Protein AF-A0A929WWP3-F1 (afdb_monomer)

Mean predicted aligned error: 11.23 Å

Sequence (175 aa):
MLSINWSDVWKMVESIKVPLIVIGVALALAIIVSLAVFKVGKPARKLTRSTAWVAAFIAVVVAVVSMMYGGFKTVLDLAAGTGALTDASKAQVEELGNDISDEGMVLLKNNNGALPLAKGSAINVWGWGSTNPIYGGTGSGSLSKDNPTTTLLDGLHNAGFTTNDELTNLYTSYR

Radius of gyration: 32.31 Å; Cα contacts (8 Å, |Δi|>4): 106; chains: 1; bounding box: 80×28×84 Å

pLDDT: mean 88.09, std 8.74, range [39.12, 98.19]

Structure (mmCIF, N/CA/C/O backbone):
data_AF-A0A929WWP3-F1
#
_entry.id   AF-A0A929WWP3-F1
#
loop_
_atom_site.group_PDB
_atom_site.id
_atom_site.type_symbol
_atom_site.label_atom_id
_atom_site.label_alt_id
_atom_site.label_comp_id
_atom_site.label_asym_id
_atom_site.label_entity_id
_atom_site.label_seq_id
_atom_site.pdbx_PDB_ins_code
_atom_site.Cartn_x
_atom_site.Cartn_y
_atom_site.Cartn_z
_atom_site.occupancy
_atom_site.B_iso_or_equiv
_atom_site.auth_seq_id
_atom_site.auth_comp_id
_atom_site.auth_asym_id
_atom_site.auth_atom_id
_atom_site.pdbx_PDB_model_num
ATOM 1 N N . MET A 1 1 ? 9.896 2.602 17.585 1.00 39.12 1 MET A N 1
ATOM 2 C CA . MET A 1 1 ? 8.709 2.538 18.463 1.00 39.12 1 MET A CA 1
ATOM 3 C C . MET A 1 1 ? 7.766 3.638 18.018 1.00 39.12 1 MET A C 1
ATOM 5 O O . MET A 1 1 ? 8.158 4.794 18.094 1.00 39.12 1 MET A O 1
ATOM 9 N N . LEU A 1 2 ? 6.602 3.288 17.468 1.00 51.47 2 LEU A N 1
ATOM 10 C CA . LEU A 1 2 ? 5.559 4.260 17.129 1.00 51.47 2 LEU A CA 1
ATOM 11 C C . LEU A 1 2 ? 5.134 4.957 18.425 1.00 51.47 2 LEU A C 1
ATOM 13 O O . LEU A 1 2 ? 4.513 4.336 19.286 1.00 51.47 2 LEU A O 1
ATOM 17 N N . SER A 1 3 ? 5.544 6.210 18.611 1.00 71.69 3 SER A N 1
ATOM 18 C CA . SER A 1 3 ? 5.049 7.028 19.711 1.00 71.69 3 SER A CA 1
ATOM 19 C C . SER A 1 3 ? 3.544 7.211 19.534 1.00 71.69 3 SER A C 1
ATOM 21 O O . SER A 1 3 ? 3.062 7.453 18.428 1.00 71.69 3 SER A O 1
ATOM 23 N N . ILE A 1 4 ? 2.786 7.070 20.621 1.00 75.25 4 ILE A N 1
ATOM 24 C CA . ILE A 1 4 ? 1.344 7.317 20.594 1.00 75.25 4 ILE A CA 1
ATOM 25 C C . ILE A 1 4 ? 1.133 8.789 20.238 1.00 75.25 4 ILE A C 1
ATOM 27 O O . ILE A 1 4 ? 1.527 9.686 20.986 1.00 75.25 4 ILE A O 1
ATOM 31 N N . ASN A 1 5 ? 0.519 9.037 19.084 1.00 83.88 5 ASN A N 1
ATOM 32 C CA . ASN A 1 5 ? 0.159 10.376 18.656 1.00 83.88 5 ASN A CA 1
ATOM 33 C C . ASN A 1 5 ? -1.147 10.795 19.345 1.00 83.88 5 ASN A C 1
ATOM 35 O O . ASN A 1 5 ? -2.231 10.319 19.010 1.00 83.88 5 ASN A O 1
ATOM 39 N N . TRP A 1 6 ? -1.051 11.711 20.308 1.00 88.62 6 TRP A N 1
ATOM 40 C CA . TRP A 1 6 ? -2.201 12.199 21.077 1.00 88.62 6 TRP A CA 1
ATOM 41 C C . TRP A 1 6 ? -3.296 12.841 20.219 1.00 88.62 6 TRP A C 1
ATOM 43 O O . TRP A 1 6 ? -4.464 12.810 20.604 1.00 88.62 6 TRP A O 1
ATOM 53 N N . SER A 1 7 ? -2.949 13.381 19.046 1.00 86.06 7 SER A N 1
ATOM 54 C CA . SER A 1 7 ? -3.950 13.927 18.124 1.00 86.06 7 SER A CA 1
ATOM 55 C C . SER A 1 7 ? -4.866 12.842 17.547 1.00 86.06 7 SER A C 1
ATOM 57 O O . SER A 1 7 ? -6.069 13.068 17.410 1.00 86.06 7 SER A O 1
ATOM 59 N N . ASP A 1 8 ? -4.332 11.647 17.293 1.00 82.06 8 ASP A N 1
ATOM 60 C CA . ASP A 1 8 ? -5.107 10.513 16.787 1.00 82.06 8 ASP A CA 1
ATOM 61 C C . ASP A 1 8 ? -5.986 9.917 17.893 1.00 82.06 8 ASP A C 1
ATOM 63 O O . ASP A 1 8 ? -7.153 9.603 17.656 1.00 82.06 8 ASP A O 1
ATOM 67 N N . VAL A 1 9 ? -5.482 9.880 19.134 1.00 82.81 9 VAL A N 1
ATOM 68 C CA . VAL A 1 9 ? -6.271 9.488 20.316 1.00 82.81 9 VAL A CA 1
ATOM 69 C C . VAL A 1 9 ? -7.483 10.407 20.492 1.00 82.81 9 VAL A C 1
ATOM 71 O O . VAL A 1 9 ? -8.594 9.934 20.733 1.00 82.81 9 VAL A O 1
ATOM 74 N N . TRP A 1 10 ? -7.306 11.721 20.339 1.00 86.75 10 TRP A N 1
ATOM 75 C CA . TRP A 1 10 ? -8.406 12.674 20.498 1.00 86.75 10 TRP A CA 1
ATOM 76 C C . TRP A 1 10 ? -9.453 12.574 19.395 1.00 86.75 10 TRP A C 1
ATOM 78 O O . TRP A 1 10 ? -10.646 12.557 19.696 1.00 86.75 10 TRP A O 1
ATOM 88 N N . LYS A 1 11 ? -9.029 12.402 18.140 1.00 85.44 11 LYS A N 1
ATOM 89 C CA . LYS A 1 11 ? -9.952 12.139 17.024 1.00 85.44 11 LYS A CA 1
ATOM 90 C C . LYS A 1 11 ? -10.754 10.857 17.237 1.00 85.44 11 LYS A C 1
ATOM 92 O O . LYS A 1 11 ? -11.946 10.810 16.939 1.00 85.44 11 LYS A O 1
ATOM 97 N N . MET A 1 12 ? -10.119 9.830 17.795 1.00 82.75 12 MET A N 1
ATOM 98 C CA . MET A 1 12 ? -10.787 8.578 18.127 1.00 82.75 12 MET A CA 1
ATOM 99 C C . MET A 1 12 ? -11.856 8.779 19.212 1.00 82.75 12 MET A C 1
ATOM 101 O O . MET A 1 12 ? -12.985 8.323 19.036 1.00 82.75 12 MET A O 1
ATOM 105 N N . VAL A 1 13 ? -11.561 9.528 20.281 1.00 84.75 13 VAL A N 1
ATOM 106 C CA . VAL A 1 13 ? -12.553 9.889 21.317 1.00 84.75 13 VAL A CA 1
ATOM 107 C C . VAL A 1 13 ? -13.691 10.733 20.737 1.00 84.75 13 VAL A C 1
ATOM 109 O O . VAL A 1 13 ? -14.862 10.506 21.050 1.00 84.75 13 VAL A O 1
ATOM 112 N N . GLU A 1 14 ? -13.376 11.684 19.862 1.00 86.44 14 GLU A N 1
ATOM 113 C CA . GLU A 1 14 ? -14.376 12.525 19.207 1.00 86.44 14 GLU A CA 1
ATOM 114 C C . GLU A 1 14 ? -15.333 11.701 18.334 1.00 86.44 14 GLU A C 1
ATOM 116 O O . GLU A 1 14 ? -16.547 11.919 18.384 1.00 86.44 14 GLU A O 1
ATOM 121 N N . SER A 1 15 ? -14.825 10.677 17.642 1.00 84.88 15 SER A N 1
ATOM 122 C CA . SER A 1 15 ? -15.641 9.770 16.820 1.00 84.88 15 SER A CA 1
ATOM 123 C C . SER A 1 15 ? -16.699 8.982 17.614 1.00 84.88 15 SER A C 1
ATOM 125 O O . SER A 1 15 ? -17.717 8.577 17.054 1.00 84.88 15 SER A O 1
ATOM 127 N N . ILE A 1 16 ? -16.506 8.806 18.928 1.00 88.62 16 ILE A N 1
ATOM 128 C CA . ILE A 1 16 ? -17.416 8.066 19.825 1.00 88.62 16 ILE A CA 1
ATOM 129 C C . ILE A 1 16 ? -18.144 8.967 20.831 1.00 88.62 16 ILE A C 1
ATOM 131 O O . ILE A 1 16 ? -18.856 8.479 21.715 1.00 88.62 16 ILE A O 1
ATOM 135 N N . LYS A 1 17 ? -18.014 10.292 20.693 1.00 90.19 17 LYS A N 1
ATOM 136 C CA . LYS A 1 17 ? -18.602 11.286 21.602 1.00 90.19 17 LYS A CA 1
ATOM 137 C C . LYS A 1 17 ? -20.112 11.116 21.774 1.00 90.19 17 LYS A C 1
ATOM 139 O O . LYS A 1 17 ? -20.614 11.166 22.893 1.00 90.19 17 LYS A O 1
ATOM 144 N N . VAL A 1 18 ? -20.843 10.926 20.676 1.00 90.44 18 VAL A N 1
ATOM 145 C CA . VAL A 1 18 ? -22.311 10.812 20.697 1.00 90.44 18 VAL A CA 1
ATOM 146 C C . VAL A 1 18 ? -22.772 9.606 21.525 1.00 90.44 18 VAL A C 1
ATOM 148 O O . VAL A 1 18 ? -23.526 9.812 22.477 1.00 90.44 18 VAL A O 1
ATOM 151 N N . PRO A 1 19 ? -22.311 8.369 21.259 1.00 90.81 19 PRO A N 1
ATOM 152 C CA . PRO A 1 19 ? -22.720 7.235 22.079 1.00 90.81 19 PRO A CA 1
ATOM 153 C C . PRO A 1 19 ? -22.227 7.327 23.539 1.00 90.81 19 PRO A C 1
ATOM 155 O O . PRO A 1 19 ? -22.927 6.848 24.430 1.00 90.81 19 PRO A O 1
ATOM 158 N N . LEU A 1 20 ? -21.115 8.020 23.834 1.00 91.25 20 LEU A N 1
ATOM 159 C CA . LEU A 1 20 ? -20.712 8.313 25.223 1.00 91.25 20 LEU A CA 1
ATOM 160 C C . LEU A 1 20 ? -21.725 9.220 25.942 1.00 91.25 20 LEU A C 1
ATOM 162 O O . LEU A 1 20 ? -22.090 8.955 27.089 1.00 91.25 20 LEU A O 1
ATOM 166 N N . ILE A 1 21 ? -22.220 10.262 25.264 1.00 93.06 21 ILE A N 1
ATOM 167 C CA . ILE A 1 21 ? -23.266 11.145 25.803 1.00 93.06 21 ILE A CA 1
ATOM 168 C C . ILE A 1 21 ? -24.557 10.356 26.053 1.00 93.06 21 ILE A C 1
ATOM 170 O O . ILE A 1 21 ? -25.168 10.514 27.109 1.00 93.06 21 ILE A O 1
ATOM 174 N N . VAL A 1 22 ? -24.952 9.475 25.127 1.00 92.38 22 VAL A N 1
ATOM 175 C CA . VAL A 1 22 ? -26.150 8.629 25.275 1.00 92.38 22 VAL A CA 1
ATOM 176 C C . VAL A 1 22 ? -26.062 7.755 26.528 1.00 92.38 22 VAL A C 1
ATOM 178 O O . VAL A 1 22 ? -27.021 7.708 27.299 1.00 92.38 22 VAL A O 1
ATOM 181 N N . ILE A 1 23 ? -24.909 7.123 26.777 1.00 93.31 23 ILE A N 1
ATOM 182 C CA . ILE A 1 23 ? -24.668 6.336 27.998 1.00 93.31 23 ILE A CA 1
ATOM 183 C C . ILE A 1 23 ? -24.824 7.215 29.245 1.00 93.31 23 ILE A C 1
ATOM 185 O O . ILE A 1 23 ? -25.554 6.851 30.169 1.00 93.31 23 ILE A O 1
ATOM 189 N N . GLY A 1 24 ? -24.182 8.387 29.259 1.00 93.00 24 GLY A N 1
ATOM 190 C CA . GLY A 1 24 ? -24.253 9.318 30.387 1.00 93.00 24 GLY A CA 1
ATOM 191 C C . GLY A 1 24 ? -25.685 9.764 30.698 1.00 93.00 24 GLY A C 1
ATOM 192 O O . GLY A 1 24 ? -26.117 9.712 31.851 1.00 93.00 24 GLY A O 1
ATOM 193 N N . VAL A 1 25 ? -26.451 10.139 29.670 1.00 94.75 25 VAL A N 1
ATOM 194 C CA . VAL A 1 25 ? -27.850 10.570 29.813 1.00 94.75 25 VAL A CA 1
ATOM 195 C C . VAL A 1 25 ? -28.746 9.417 30.270 1.00 94.75 25 VAL A C 1
ATOM 197 O O . VAL A 1 25 ? -29.549 9.602 31.185 1.00 94.75 25 VAL A O 1
ATOM 200 N N . ALA A 1 26 ? -28.599 8.221 29.694 1.00 93.50 26 ALA A N 1
ATOM 201 C CA . ALA A 1 26 ? -29.397 7.054 30.069 1.00 93.50 26 ALA A CA 1
ATOM 202 C C . ALA A 1 26 ? -29.206 6.676 31.549 1.00 93.50 26 ALA A C 1
ATOM 204 O O . ALA A 1 26 ? -30.182 6.432 32.264 1.00 93.50 26 ALA A O 1
ATOM 205 N N . LEU A 1 27 ? -27.958 6.691 32.028 1.00 93.94 27 LEU A N 1
ATOM 206 C CA . LEU A 1 27 ? -27.637 6.421 33.431 1.00 93.94 27 LEU A CA 1
ATOM 207 C C . LEU A 1 27 ? -28.154 7.529 34.359 1.00 93.94 27 LEU A C 1
ATOM 209 O O . LEU A 1 27 ? -28.751 7.229 35.395 1.00 93.94 27 LEU A O 1
ATOM 213 N N . ALA A 1 28 ? -27.993 8.800 33.980 1.00 93.62 28 ALA A N 1
ATOM 214 C CA . ALA A 1 28 ? -28.511 9.925 34.756 1.00 93.62 28 ALA A CA 1
ATOM 215 C C . ALA A 1 28 ? -30.041 9.854 34.909 1.00 93.62 28 ALA A C 1
ATOM 217 O O . ALA A 1 28 ? -30.560 9.999 36.018 1.00 93.62 28 ALA A O 1
ATOM 218 N N . LEU A 1 29 ? -30.767 9.552 33.828 1.00 92.12 29 LEU A N 1
ATOM 219 C CA . LEU A 1 29 ? -32.221 9.385 33.861 1.00 92.12 29 LEU A CA 1
ATOM 220 C C . LEU A 1 29 ? -32.646 8.212 34.755 1.00 92.12 29 LEU A C 1
ATOM 222 O O . LEU A 1 29 ? -33.572 8.365 35.554 1.00 92.12 29 LEU A O 1
ATOM 226 N N . ALA A 1 30 ? -31.951 7.071 34.698 1.00 91.06 30 ALA A N 1
ATOM 227 C CA . ALA A 1 30 ? -32.239 5.936 35.580 1.00 91.06 30 ALA A CA 1
ATOM 228 C C . ALA A 1 30 ? -32.057 6.282 37.067 1.00 91.06 30 ALA A C 1
ATOM 230 O O . ALA A 1 30 ? -32.865 5.864 37.908 1.00 91.06 30 ALA A O 1
ATOM 231 N N . ILE A 1 31 ? -31.039 7.081 37.399 1.00 92.00 31 ILE A N 1
ATOM 232 C CA . ILE A 1 31 ? -30.799 7.571 38.763 1.00 92.00 31 ILE A CA 1
ATOM 233 C C . ILE A 1 31 ? -31.912 8.535 39.191 1.00 92.00 31 ILE A C 1
ATOM 235 O O . ILE A 1 31 ? -32.498 8.348 40.261 1.00 92.00 31 ILE A O 1
ATOM 239 N N . ILE A 1 32 ? -32.255 9.516 38.351 1.00 92.06 32 ILE A N 1
ATOM 240 C CA . ILE A 1 32 ? -33.310 10.501 38.637 1.00 92.06 32 ILE A CA 1
ATOM 241 C C . ILE A 1 32 ? -34.650 9.799 38.885 1.00 92.06 32 ILE A C 1
ATOM 243 O O . ILE A 1 32 ? -35.292 10.042 39.908 1.00 92.06 32 ILE A O 1
ATOM 247 N N . VAL A 1 33 ? -35.046 8.865 38.014 1.00 88.69 33 VAL A N 1
ATOM 248 C CA . VAL A 1 33 ? -36.280 8.078 38.185 1.00 88.69 33 VAL A CA 1
ATOM 249 C C . VAL A 1 33 ? -36.214 7.234 39.460 1.00 88.69 33 VAL A C 1
ATOM 251 O O . VAL A 1 33 ? -37.177 7.169 40.225 1.00 88.69 33 VAL A O 1
ATOM 254 N N . SER A 1 34 ? -35.059 6.638 39.761 1.00 86.12 34 SER A N 1
ATOM 255 C CA . SER A 1 34 ? -34.880 5.855 40.987 1.00 86.12 34 SER A CA 1
ATOM 256 C C . SER A 1 34 ? -35.055 6.682 42.265 1.00 86.12 34 SER A C 1
ATOM 258 O O . SER A 1 34 ? -35.518 6.133 43.276 1.00 86.12 34 SER A O 1
ATOM 260 N N . LEU A 1 35 ? -34.702 7.969 42.239 1.00 87.56 35 LEU A N 1
ATOM 261 C CA . LEU A 1 35 ? -34.873 8.911 43.348 1.00 87.56 35 LEU A CA 1
ATOM 262 C C . LEU A 1 35 ? -36.300 9.483 43.413 1.00 87.56 35 LEU A C 1
ATOM 264 O O . LEU A 1 35 ? -36.879 9.550 44.497 1.00 87.56 35 LEU A O 1
ATOM 268 N N . ALA A 1 36 ? -36.912 9.818 42.276 1.00 86.75 36 ALA A N 1
ATOM 269 C CA . ALA A 1 36 ? -38.243 10.431 42.220 1.00 86.75 36 ALA A CA 1
ATOM 270 C C . ALA A 1 36 ? -39.361 9.522 42.770 1.00 86.75 36 ALA A C 1
ATOM 272 O O . ALA A 1 36 ? -40.321 9.990 43.382 1.00 86.75 36 ALA A O 1
ATOM 273 N N . VAL A 1 37 ? -39.221 8.202 42.626 1.00 87.25 37 VAL A N 1
ATOM 274 C CA . VAL A 1 37 ? -40.259 7.221 43.001 1.00 87.25 37 VAL A CA 1
ATOM 275 C C . VAL A 1 37 ? -40.219 6.874 44.510 1.00 87.25 37 VAL A C 1
ATOM 277 O O . VAL A 1 37 ? -40.858 5.928 44.969 1.00 87.25 37 VAL A O 1
ATOM 280 N N . PHE A 1 38 ? -39.493 7.634 45.344 1.00 77.50 38 PHE A N 1
ATOM 281 C CA . PHE A 1 38 ? -39.355 7.346 46.783 1.00 77.50 38 PHE A CA 1
ATOM 282 C C . PHE A 1 38 ? -40.679 7.353 47.566 1.00 77.50 38 PHE A C 1
ATOM 284 O O . PHE A 1 38 ? -40.803 6.592 48.526 1.00 77.50 38 PHE A O 1
ATOM 291 N N . LYS A 1 39 ? -41.655 8.172 47.147 1.00 78.69 39 LYS A N 1
ATOM 292 C CA . LYS A 1 39 ? -42.973 8.320 47.797 1.00 78.69 39 LYS A CA 1
ATOM 293 C C . LYS A 1 39 ? -44.046 7.342 47.292 1.00 78.6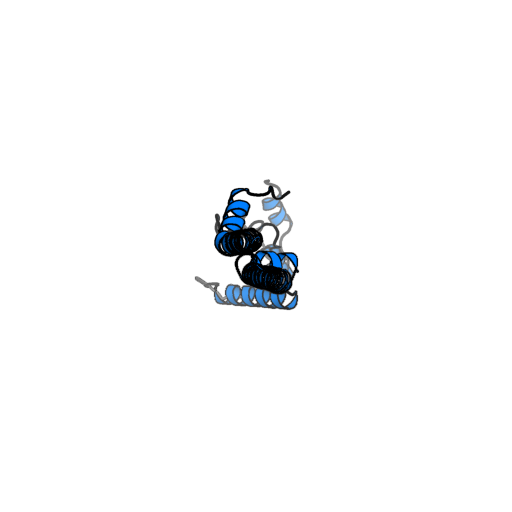9 39 LYS A C 1
ATOM 295 O O . LYS A 1 39 ? -45.169 7.371 47.782 1.00 78.69 39 LYS A O 1
ATOM 300 N N . VAL A 1 40 ? -43.726 6.485 46.323 1.00 81.38 40 VAL A N 1
ATOM 301 C CA . VAL A 1 40 ? -44.683 5.539 45.726 1.00 81.38 40 VAL A CA 1
ATOM 302 C C . VAL A 1 40 ? -44.723 4.233 46.529 1.00 81.38 40 VAL A C 1
ATOM 304 O O . VAL A 1 40 ? -43.724 3.823 47.126 1.00 81.38 40 VAL A O 1
ATOM 307 N N . GLY A 1 41 ? -45.880 3.560 46.542 1.00 80.69 41 GLY A N 1
ATOM 308 C CA . GLY A 1 41 ? -46.071 2.276 47.221 1.00 80.69 41 GLY A CA 1
ATOM 309 C C . GLY A 1 41 ? -45.031 1.221 46.817 1.00 80.69 41 GLY A C 1
ATOM 310 O O . GLY A 1 41 ? -44.595 1.164 45.666 1.00 80.69 41 GLY A O 1
ATOM 311 N N . LYS A 1 42 ? -44.643 0.359 47.769 1.00 77.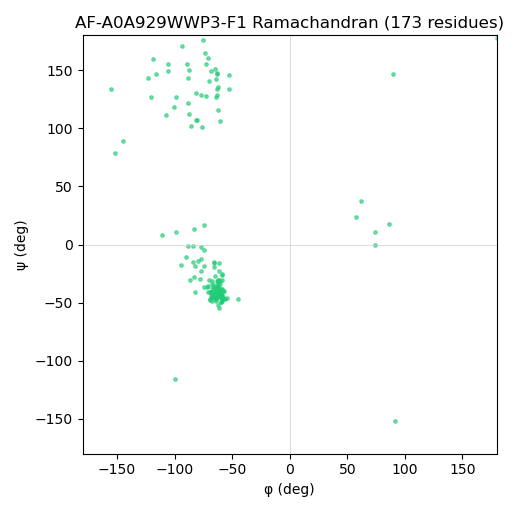06 42 LYS A N 1
ATOM 312 C CA . LYS A 1 42 ? -43.568 -0.646 47.619 1.00 77.06 42 LYS A CA 1
ATOM 313 C C . LYS A 1 42 ? -43.592 -1.448 46.296 1.00 77.06 42 LYS A C 1
ATOM 315 O O . LYS A 1 42 ? -42.525 -1.543 45.685 1.00 77.06 42 LYS A O 1
ATOM 320 N N . PRO A 1 43 ? -44.732 -2.001 45.821 1.00 79.94 43 PRO A N 1
ATOM 321 C CA . PRO A 1 43 ? -44.747 -2.791 44.586 1.00 79.94 43 PRO A CA 1
ATOM 322 C C . PRO A 1 43 ? -44.505 -1.937 43.332 1.00 79.94 43 PRO A C 1
ATOM 324 O O . PRO A 1 43 ? -43.623 -2.256 42.537 1.00 79.94 43 PRO A O 1
ATOM 327 N N . ALA A 1 44 ? -45.205 -0.807 43.195 1.00 79.75 44 ALA A N 1
ATOM 328 C CA . ALA A 1 44 ? -45.030 0.109 42.067 1.00 79.75 44 ALA A CA 1
ATOM 329 C C . ALA A 1 44 ? -43.621 0.728 42.051 1.00 79.75 44 ALA A C 1
ATOM 331 O O . ALA A 1 44 ? -42.986 0.806 41.004 1.00 79.75 44 ALA A O 1
ATOM 332 N N . ARG A 1 45 ? -43.061 1.049 43.224 1.00 81.25 45 ARG A N 1
ATOM 333 C CA . ARG A 1 45 ? -41.691 1.560 43.351 1.00 81.25 45 ARG A CA 1
ATOM 334 C C . ARG A 1 45 ? -40.627 0.575 42.865 1.00 81.25 45 ARG A C 1
ATOM 336 O O . ARG A 1 45 ? -39.662 0.993 42.222 1.00 81.25 45 ARG A O 1
ATOM 343 N N . LYS A 1 46 ? -40.772 -0.717 43.180 1.00 82.94 46 LYS A N 1
ATOM 344 C CA . LYS A 1 46 ? -39.835 -1.756 42.721 1.00 82.94 46 LYS A CA 1
ATOM 345 C C . LYS A 1 46 ? -39.938 -1.954 41.207 1.00 82.94 46 LYS A C 1
ATOM 347 O O . LYS A 1 46 ? -38.906 -2.051 40.547 1.00 82.94 46 LYS A O 1
ATOM 352 N N . LEU A 1 47 ? -41.159 -1.941 40.669 1.00 87.75 47 LEU A N 1
ATOM 353 C CA . LEU A 1 47 ? -41.413 -2.085 39.237 1.00 87.75 47 LEU A CA 1
ATOM 354 C C . LEU A 1 47 ? -40.793 -0.932 38.433 1.00 87.75 47 LEU A C 1
ATOM 356 O O . LEU A 1 47 ? -40.002 -1.188 37.531 1.00 87.75 47 LEU A O 1
ATOM 360 N N . THR A 1 48 ? -41.067 0.323 38.804 1.00 85.94 48 THR A N 1
ATOM 361 C CA . THR A 1 48 ? -40.563 1.505 38.078 1.00 85.94 48 THR A CA 1
ATOM 362 C C . THR A 1 48 ? -39.040 1.625 38.127 1.00 85.94 48 THR A C 1
ATOM 364 O O . THR A 1 48 ? -38.413 2.033 37.154 1.00 85.94 48 THR A O 1
ATOM 367 N N . ARG A 1 49 ? -38.411 1.237 39.244 1.00 86.75 49 ARG A N 1
ATOM 368 C CA . ARG A 1 49 ? -36.944 1.171 39.328 1.00 86.75 49 ARG A CA 1
ATOM 369 C C . ARG A 1 49 ? -36.375 0.093 38.412 1.00 86.75 49 ARG A C 1
ATOM 371 O O . ARG A 1 49 ? -35.404 0.349 37.711 1.00 86.75 49 ARG A O 1
ATOM 378 N N . SER A 1 50 ? -36.985 -1.092 38.404 1.00 87.44 50 SER A N 1
ATOM 379 C CA . SER A 1 50 ? -36.543 -2.193 37.548 1.00 87.44 50 SER A CA 1
ATOM 380 C C . SER A 1 50 ? -36.648 -1.829 36.068 1.00 87.44 50 SER A C 1
ATOM 382 O O . SER A 1 50 ? -35.704 -2.066 35.323 1.00 87.44 50 SER A O 1
ATOM 384 N N . THR A 1 51 ? -37.755 -1.221 35.636 1.00 90.00 51 THR A N 1
ATOM 385 C CA . THR A 1 51 ? -37.936 -0.830 34.231 1.00 90.00 51 THR A CA 1
ATOM 386 C C . THR A 1 51 ? -36.984 0.288 33.812 1.00 90.00 51 THR A C 1
ATOM 388 O O . THR A 1 51 ? -36.431 0.217 32.719 1.00 90.00 51 THR A O 1
ATOM 391 N N . ALA A 1 52 ? -36.720 1.272 34.680 1.00 90.44 52 ALA A N 1
ATOM 392 C CA . ALA A 1 52 ? -35.761 2.343 34.399 1.00 90.44 52 ALA A CA 1
ATOM 393 C C . ALA A 1 52 ? -34.327 1.819 34.202 1.00 90.44 52 ALA A C 1
ATOM 395 O O . ALA A 1 52 ? -33.648 2.223 33.260 1.00 90.44 52 ALA A O 1
ATOM 396 N N . TRP A 1 53 ? -33.878 0.885 35.047 1.00 92.12 53 TRP A N 1
ATOM 397 C CA . TRP A 1 53 ? -32.548 0.281 34.911 1.00 92.12 53 TRP A CA 1
ATOM 398 C C . TRP A 1 53 ? -32.436 -0.658 33.710 1.00 92.12 53 TRP A C 1
ATOM 400 O O . TRP A 1 53 ? -31.404 -0.659 33.045 1.00 92.12 53 TRP A O 1
ATOM 410 N N . VAL A 1 54 ? -33.496 -1.402 33.378 1.00 93.06 54 VAL A N 1
ATOM 411 C CA . VAL A 1 54 ? -33.533 -2.216 32.151 1.00 93.06 54 VAL A CA 1
ATOM 412 C C . VAL A 1 54 ? -33.472 -1.326 30.906 1.00 93.06 54 VAL A C 1
ATOM 414 O O . VAL A 1 54 ? -32.695 -1.607 29.998 1.00 93.06 54 VAL A O 1
ATOM 417 N N . ALA A 1 55 ? -34.222 -0.222 30.870 1.00 91.75 55 ALA A N 1
ATOM 418 C CA . ALA A 1 55 ? -34.182 0.722 29.754 1.00 91.75 55 ALA A CA 1
ATOM 419 C C . ALA A 1 55 ? -32.797 1.375 29.598 1.00 91.75 55 ALA A C 1
ATOM 421 O O . ALA A 1 55 ? -32.280 1.463 28.484 1.00 91.75 55 ALA A O 1
ATOM 422 N N . ALA A 1 56 ? -32.165 1.775 30.707 1.00 93.06 56 ALA A N 1
ATOM 423 C CA . ALA A 1 56 ? -30.803 2.300 30.674 1.00 93.06 56 ALA A CA 1
ATOM 424 C C . ALA A 1 56 ? -29.793 1.252 30.194 1.00 93.06 56 ALA A C 1
ATOM 426 O O . ALA A 1 56 ? -28.935 1.572 29.377 1.00 93.06 56 ALA A O 1
ATOM 427 N N . PHE A 1 57 ? -29.923 -0.004 30.629 1.00 94.06 57 PHE A N 1
ATOM 428 C CA . PHE A 1 57 ? -29.071 -1.090 30.150 1.00 94.06 57 PHE A CA 1
ATOM 429 C C . PHE A 1 57 ? -29.199 -1.291 28.634 1.00 94.06 57 PHE A C 1
ATOM 431 O O . PHE A 1 57 ? -28.186 -1.361 27.943 1.00 94.06 57 PHE A O 1
ATOM 438 N N . ILE A 1 58 ? -30.423 -1.302 28.097 1.00 95.00 58 ILE A N 1
ATOM 439 C CA . ILE A 1 58 ? -30.652 -1.407 26.648 1.00 95.00 58 ILE A CA 1
ATOM 440 C C . ILE A 1 58 ? -29.998 -0.232 25.908 1.00 95.00 58 ILE A C 1
ATOM 442 O O . ILE A 1 58 ? -29.301 -0.448 24.918 1.00 95.00 58 ILE A O 1
ATOM 446 N N . ALA A 1 59 ? -30.165 0.998 26.401 1.00 93.44 59 ALA A N 1
ATOM 447 C CA . ALA A 1 59 ? -29.546 2.177 25.795 1.00 93.44 59 ALA A CA 1
ATOM 448 C C . ALA A 1 59 ? -28.009 2.091 25.791 1.00 93.44 59 ALA A C 1
ATOM 450 O O . ALA A 1 59 ? -27.376 2.449 24.798 1.00 93.44 59 ALA A O 1
ATOM 451 N N . VAL A 1 60 ? -27.410 1.564 26.865 1.00 94.44 60 VAL A N 1
ATOM 452 C CA . VAL A 1 60 ? -25.964 1.318 26.943 1.00 94.44 60 VAL A CA 1
ATOM 453 C C . VAL A 1 60 ? -25.530 0.273 25.918 1.00 94.44 60 VAL A C 1
ATOM 455 O O . VAL A 1 60 ? -24.575 0.517 25.186 1.00 94.44 60 VAL A O 1
ATOM 458 N N . VAL A 1 61 ? -26.239 -0.854 25.812 1.00 94.56 61 VAL A N 1
ATOM 459 C CA . VAL A 1 61 ? -25.922 -1.902 24.827 1.00 94.56 61 VAL A CA 1
ATOM 460 C C . VAL A 1 61 ? -25.973 -1.344 23.403 1.00 94.56 61 VAL A C 1
ATOM 462 O O . VAL A 1 61 ? -25.029 -1.538 22.641 1.00 94.56 61 V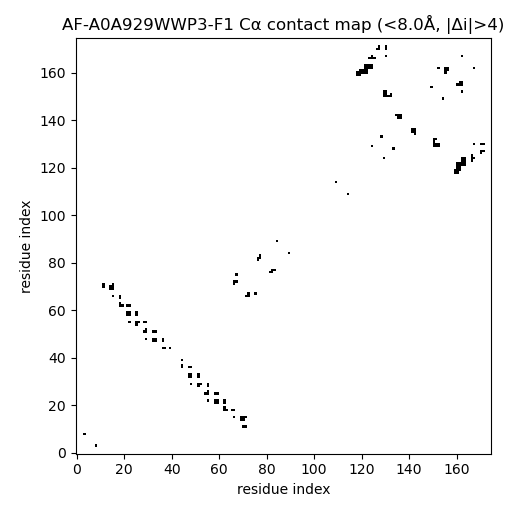AL A O 1
ATOM 465 N N . VAL A 1 62 ? -27.019 -0.592 23.052 1.00 94.00 62 VAL A N 1
ATOM 466 C CA . VAL A 1 62 ? -27.147 0.028 21.721 1.00 94.00 62 VAL A CA 1
ATOM 467 C C . VAL A 1 62 ? -26.020 1.030 21.457 1.00 94.00 62 VAL A C 1
ATOM 469 O O . VAL A 1 62 ? -25.457 1.047 20.360 1.00 94.00 62 VAL A O 1
ATOM 472 N N . ALA A 1 63 ? -25.651 1.839 22.454 1.00 92.62 63 ALA A N 1
ATOM 473 C CA . ALA A 1 63 ? -24.552 2.791 22.331 1.00 92.62 63 ALA A CA 1
ATOM 474 C C . ALA A 1 63 ? -23.204 2.084 22.120 1.00 92.62 63 ALA A C 1
ATOM 476 O O . ALA A 1 63 ? -22.448 2.484 21.237 1.00 92.62 63 ALA A O 1
ATOM 477 N N . VAL A 1 64 ? -22.928 1.005 22.859 1.00 90.44 64 VAL A N 1
ATOM 478 C CA . VAL A 1 64 ? -21.705 0.197 22.704 1.00 90.44 64 VAL A CA 1
ATOM 479 C C . VAL A 1 64 ? -21.660 -0.479 21.333 1.00 90.44 64 VAL A C 1
ATOM 481 O O . VAL A 1 64 ? -20.645 -0.393 20.648 1.00 90.44 64 VAL A O 1
ATOM 484 N N . VAL A 1 65 ? -22.760 -1.080 20.874 1.00 91.38 65 VAL A N 1
ATOM 485 C CA . VAL A 1 65 ? -22.835 -1.666 19.525 1.00 91.38 65 VAL A CA 1
ATOM 486 C C . VAL A 1 65 ? -22.575 -0.598 18.457 1.00 91.38 65 VAL A C 1
ATOM 488 O O . VAL A 1 65 ? -21.772 -0.811 17.550 1.00 91.38 65 VAL A O 1
ATOM 491 N N . SER A 1 66 ? -23.172 0.587 18.597 1.00 89.94 66 SER A N 1
ATOM 492 C CA . SER A 1 66 ? -22.938 1.710 17.678 1.00 89.94 66 SER A CA 1
ATOM 493 C C . SER A 1 66 ? -21.480 2.183 17.692 1.00 89.94 66 SER A C 1
ATOM 495 O O . SER A 1 66 ? -20.943 2.538 16.647 1.00 89.94 66 SER A O 1
ATOM 497 N N . MET A 1 67 ? -20.814 2.159 18.851 1.00 89.62 67 MET A N 1
ATOM 498 C CA . MET A 1 67 ? -19.381 2.449 18.960 1.00 89.62 67 MET A CA 1
ATOM 499 C C . MET A 1 67 ? -18.537 1.417 18.204 1.00 89.62 67 MET A C 1
ATOM 501 O O . MET A 1 67 ? -17.634 1.807 17.466 1.00 89.62 67 MET A O 1
ATOM 505 N N . MET A 1 68 ? -18.849 0.126 18.360 1.00 87.31 68 MET A N 1
ATOM 506 C CA . MET A 1 68 ? -18.119 -0.980 17.728 1.00 87.31 68 MET A CA 1
ATOM 507 C C . MET A 1 68 ? -18.225 -0.958 16.200 1.00 87.31 68 MET A C 1
ATOM 509 O O . MET A 1 68 ? -17.218 -1.133 15.523 1.00 87.31 68 MET A O 1
ATOM 513 N N . TYR A 1 69 ? -19.420 -0.713 15.655 1.00 85.12 69 TYR A N 1
ATOM 514 C CA . TYR A 1 69 ? -19.632 -0.633 14.201 1.00 85.12 69 TYR A CA 1
ATOM 515 C C . TYR A 1 69 ? -19.311 0.745 13.602 1.00 85.12 69 TYR A C 1
ATOM 517 O O . TYR A 1 69 ? -19.195 0.867 12.384 1.00 85.12 69 TYR A O 1
ATOM 525 N N . GLY A 1 70 ? -19.178 1.775 14.440 1.00 84.94 70 GLY A N 1
ATOM 526 C CA . GLY A 1 70 ? -18.835 3.137 14.045 1.00 84.94 70 GLY A CA 1
ATOM 527 C C . GLY A 1 70 ? -17.357 3.447 14.274 1.00 84.94 70 GLY A C 1
ATOM 528 O O . GLY A 1 70 ? -16.479 2.857 13.648 1.00 84.94 70 GLY A O 1
ATOM 529 N N . GLY A 1 71 ? -17.083 4.392 15.178 1.00 79.38 71 GLY A N 1
ATOM 530 C CA . GLY A 1 71 ? -15.751 4.970 15.393 1.00 79.38 71 GLY A CA 1
ATOM 531 C C . GLY A 1 71 ? -14.646 3.978 15.772 1.00 79.38 71 GLY A C 1
ATOM 532 O O . GLY A 1 71 ? -13.483 4.232 15.471 1.00 79.38 71 GLY A O 1
ATOM 533 N N . PHE A 1 72 ? -14.981 2.830 16.373 1.00 83.25 72 PHE A N 1
ATOM 534 C CA . PHE A 1 72 ? -13.991 1.794 16.687 1.00 83.25 72 PHE A CA 1
ATOM 535 C C . PHE A 1 72 ? -13.794 0.755 15.587 1.00 83.25 72 PHE A C 1
ATOM 537 O O . PHE A 1 72 ? -12.848 -0.023 15.695 1.00 83.25 72 PHE A O 1
ATOM 544 N N . LYS A 1 73 ? -14.634 0.710 14.546 1.00 83.25 73 LYS A N 1
ATOM 545 C CA . LYS A 1 73 ? -14.612 -0.390 13.572 1.00 83.25 73 LYS A CA 1
ATOM 546 C C . LYS A 1 73 ? -13.238 -0.559 12.930 1.00 83.25 73 LYS A C 1
ATOM 548 O O . LYS A 1 73 ? -12.718 -1.661 12.889 1.00 83.25 73 LYS A O 1
ATOM 553 N N . THR A 1 74 ? -12.619 0.531 12.489 1.00 77.56 74 THR A N 1
ATOM 554 C CA . THR A 1 74 ? -11.299 0.496 11.839 1.00 77.56 74 THR A CA 1
ATOM 555 C C . THR A 1 74 ? -10.189 0.034 12.780 1.00 77.56 74 THR A C 1
ATOM 557 O O . THR A 1 74 ? -9.325 -0.737 12.377 1.00 77.56 74 THR A O 1
ATOM 560 N N . VAL A 1 75 ? -10.221 0.463 14.044 1.00 80.81 75 VAL A N 1
ATOM 561 C CA . VAL A 1 75 ? -9.252 0.035 15.065 1.00 80.81 75 VAL A CA 1
ATOM 562 C C . VAL A 1 75 ? -9.456 -1.436 15.420 1.00 80.81 75 VAL A C 1
ATOM 564 O O . VAL A 1 75 ? -8.481 -2.168 15.563 1.00 80.81 75 VAL A O 1
ATOM 567 N N . LEU A 1 76 ? -10.711 -1.877 15.532 1.00 79.69 76 LEU A N 1
ATOM 568 C CA . LEU A 1 76 ? -11.070 -3.271 15.788 1.00 79.69 76 LEU A CA 1
ATOM 569 C C . LEU A 1 76 ? -10.666 -4.172 14.620 1.00 79.69 76 LEU A C 1
ATOM 571 O O . LEU A 1 76 ? -10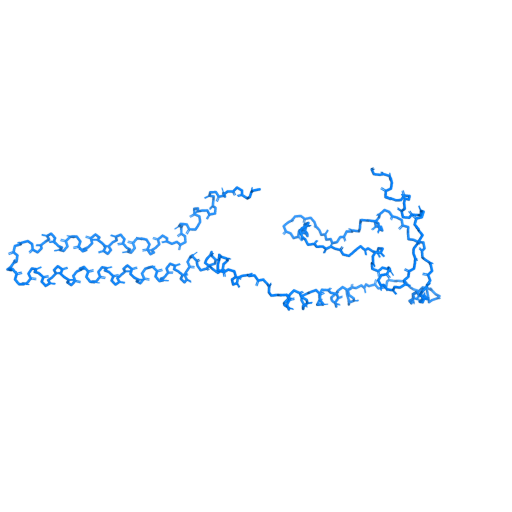.037 -5.194 14.858 1.00 79.69 76 LEU A O 1
ATOM 575 N N . ASP A 1 77 ? -10.948 -3.773 13.380 1.00 80.44 77 ASP A N 1
ATOM 576 C CA . ASP A 1 77 ? -10.573 -4.522 12.175 1.00 80.44 77 ASP A CA 1
ATOM 577 C C . ASP A 1 77 ? -9.047 -4.640 12.034 1.00 80.44 77 ASP A C 1
ATOM 579 O O . ASP A 1 77 ? -8.532 -5.681 11.612 1.00 80.44 77 ASP A O 1
ATOM 583 N N . LEU A 1 78 ? -8.317 -3.580 12.398 1.00 76.88 78 LEU A N 1
ATOM 584 C CA . LEU A 1 78 ? -6.857 -3.574 12.404 1.00 76.88 78 LEU A CA 1
ATOM 585 C C . LEU A 1 78 ? -6.299 -4.476 13.515 1.00 76.88 78 LEU A C 1
ATOM 587 O O . LEU A 1 78 ? -5.425 -5.299 13.254 1.00 76.88 78 LEU A O 1
ATOM 591 N N . ALA A 1 79 ? -6.822 -4.359 14.739 1.00 78.31 79 ALA A N 1
ATOM 592 C CA . ALA A 1 79 ? -6.389 -5.160 15.885 1.00 78.31 79 ALA A CA 1
ATOM 593 C C . ALA A 1 79 ? -6.742 -6.649 15.738 1.00 78.31 79 ALA A C 1
ATOM 595 O O . ALA A 1 79 ? -5.980 -7.507 16.177 1.00 78.31 79 ALA A O 1
ATOM 596 N N . ALA A 1 80 ? -7.873 -6.960 15.103 1.00 78.31 80 ALA A N 1
ATOM 597 C CA . ALA A 1 80 ? -8.310 -8.325 14.824 1.00 78.31 80 ALA A CA 1
ATOM 598 C C . ALA A 1 80 ? -7.519 -8.991 13.682 1.00 78.31 80 ALA A C 1
ATOM 600 O O . ALA A 1 80 ? -7.744 -10.163 13.393 1.00 78.31 80 ALA A O 1
ATOM 601 N N . GLY A 1 81 ? -6.616 -8.265 13.010 1.00 68.12 81 GLY A N 1
ATOM 602 C CA . GLY A 1 81 ? -5.824 -8.791 11.896 1.00 68.12 81 GLY A CA 1
ATOM 603 C C . GLY A 1 81 ? -6.613 -8.979 10.596 1.00 68.12 81 GLY A C 1
ATOM 604 O O . GLY A 1 81 ? -6.031 -9.347 9.582 1.00 68.12 81 GLY A O 1
ATOM 605 N N . THR A 1 82 ? -7.911 -8.665 10.578 1.00 62.59 82 THR A N 1
ATOM 606 C CA . THR A 1 82 ? -8.756 -8.668 9.369 1.00 62.59 82 THR A CA 1
ATOM 607 C C . THR A 1 82 ? -8.355 -7.607 8.340 1.00 62.59 82 THR A C 1
ATOM 609 O O . THR A 1 82 ? -8.755 -7.700 7.185 1.00 62.59 82 THR A O 1
ATOM 612 N N . GLY A 1 83 ? -7.546 -6.616 8.735 1.00 60.94 83 GLY A N 1
ATOM 613 C CA . GLY A 1 83 ? -6.897 -5.667 7.824 1.00 60.94 83 GLY A CA 1
ATOM 614 C C . GLY A 1 83 ? -5.579 -6.157 7.207 1.00 60.94 83 GLY A C 1
ATOM 615 O O . GLY A 1 83 ? -4.970 -5.414 6.439 1.00 60.94 83 GLY A O 1
ATOM 616 N N . ALA A 1 84 ? -5.099 -7.361 7.541 1.00 68.38 84 ALA A N 1
ATOM 617 C CA . ALA A 1 84 ? -3.879 -7.903 6.951 1.00 68.38 84 ALA A CA 1
ATOM 618 C C . ALA A 1 84 ? -4.150 -8.420 5.529 1.00 68.38 84 ALA A C 1
ATOM 620 O O . ALA A 1 84 ? -5.059 -9.218 5.302 1.00 68.38 84 ALA A O 1
ATOM 621 N N . LEU A 1 85 ? -3.339 -7.979 4.566 1.00 74.12 85 LEU A N 1
ATOM 622 C CA . LEU A 1 85 ? -3.382 -8.494 3.199 1.00 74.12 85 LEU A CA 1
ATOM 623 C C . LEU A 1 85 ? -3.017 -9.981 3.194 1.00 74.12 85 LEU A C 1
ATOM 625 O O . L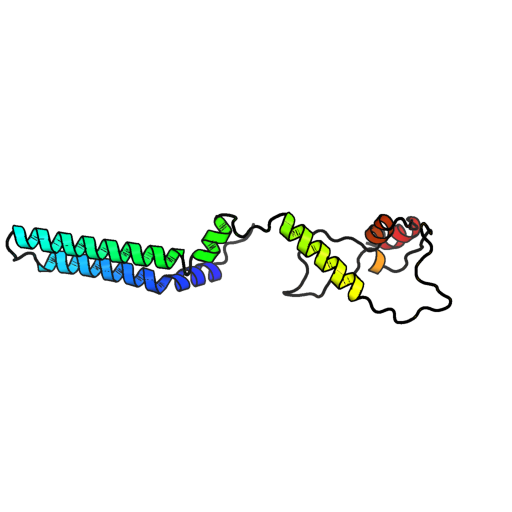EU A 1 85 ? -1.967 -10.362 3.718 1.00 74.12 85 LEU A O 1
ATOM 629 N N . THR A 1 86 ? -3.863 -10.804 2.570 1.00 84.94 86 THR A N 1
ATOM 630 C CA . THR A 1 86 ? -3.531 -12.211 2.316 1.00 84.94 86 THR A CA 1
ATOM 631 C C . THR A 1 86 ? -2.354 -12.299 1.348 1.00 84.94 86 THR A C 1
ATOM 633 O O . THR A 1 86 ? -2.194 -11.430 0.488 1.00 84.94 86 THR A O 1
ATOM 636 N N . ASP A 1 87 ? -1.547 -13.355 1.442 1.00 86.00 87 ASP A N 1
ATOM 637 C CA . ASP A 1 87 ? -0.418 -13.536 0.520 1.00 86.00 87 ASP A CA 1
ATOM 638 C C . ASP A 1 87 ? -0.887 -13.680 -0.936 1.00 86.00 87 ASP A C 1
ATOM 640 O O . ASP A 1 87 ? -0.234 -13.180 -1.846 1.00 86.00 87 ASP A O 1
ATOM 644 N N . ALA A 1 88 ? -2.082 -14.244 -1.152 1.00 88.50 88 ALA A N 1
ATOM 645 C CA . ALA A 1 88 ? -2.724 -14.277 -2.464 1.00 88.50 88 ALA A CA 1
ATOM 646 C C . ALA A 1 88 ? -3.020 -12.867 -3.004 1.00 88.50 88 ALA A C 1
ATOM 648 O O . ALA A 1 88 ? -2.743 -12.583 -4.166 1.00 88.50 88 ALA A O 1
ATOM 649 N N . SER A 1 89 ? -3.545 -11.964 -2.168 1.00 89.62 89 SER A N 1
ATOM 650 C CA . SER A 1 89 ? -3.790 -10.572 -2.568 1.00 89.62 89 SER A CA 1
ATOM 651 C C . SER A 1 89 ? -2.492 -9.819 -2.856 1.00 89.62 89 SER A C 1
ATOM 653 O O . SER A 1 89 ? -2.462 -9.018 -3.782 1.00 89.62 89 SER A O 1
ATOM 655 N N . LYS A 1 90 ? -1.420 -10.072 -2.092 1.00 87.56 90 LYS A N 1
ATOM 656 C CA . LYS A 1 90 ? -0.108 -9.456 -2.353 1.00 87.56 90 LYS A CA 1
ATOM 657 C C . LYS A 1 90 ? 0.450 -9.895 -3.702 1.00 87.56 90 LYS A C 1
ATOM 659 O O . LYS A 1 90 ? 0.793 -9.033 -4.499 1.00 87.56 90 LYS A O 1
ATOM 664 N N . ALA A 1 91 ? 0.447 -11.199 -3.980 1.00 90.56 91 ALA A N 1
ATOM 665 C CA . ALA A 1 91 ? 0.912 -11.737 -5.257 1.00 90.56 91 ALA A CA 1
ATOM 666 C C . ALA A 1 91 ? 0.123 -11.162 -6.447 1.00 90.56 91 ALA A C 1
ATOM 668 O O . ALA A 1 91 ? 0.720 -10.755 -7.436 1.00 90.56 91 ALA A O 1
ATOM 669 N N . GLN A 1 92 ? -1.205 -11.045 -6.323 1.00 93.56 92 GLN A N 1
ATOM 670 C CA . GLN A 1 92 ? -2.045 -10.425 -7.358 1.00 93.56 92 GLN A CA 1
ATOM 671 C C . GLN A 1 92 ? -1.698 -8.949 -7.598 1.00 93.56 92 GLN A C 1
ATOM 673 O O . GLN A 1 92 ? -1.702 -8.492 -8.737 1.00 93.56 92 GLN A O 1
ATOM 678 N N . VAL A 1 93 ? -1.420 -8.187 -6.536 1.00 91.56 93 VAL A N 1
ATOM 679 C CA . VAL A 1 93 ? -1.040 -6.770 -6.658 1.00 91.56 93 VAL A CA 1
ATOM 680 C C . VAL A 1 93 ? 0.368 -6.620 -7.239 1.00 91.56 93 VAL A C 1
ATOM 682 O O . VAL A 1 93 ? 0.594 -5.700 -8.021 1.00 91.56 93 VAL A O 1
ATOM 685 N N . GLU A 1 94 ? 1.300 -7.507 -6.887 1.00 90.44 94 GLU A N 1
ATOM 686 C CA . GLU A 1 94 ? 2.646 -7.539 -7.472 1.00 90.44 94 GLU A CA 1
ATOM 687 C C . GLU A 1 94 ? 2.604 -7.854 -8.973 1.00 90.44 94 GLU A C 1
ATOM 689 O O . GLU A 1 94 ? 3.229 -7.142 -9.756 1.00 90.44 94 GLU A O 1
ATOM 694 N N . GLU A 1 95 ? 1.827 -8.860 -9.384 1.00 94.44 95 GLU A N 1
ATOM 695 C CA . GLU A 1 95 ? 1.621 -9.209 -10.796 1.00 94.44 95 GLU A CA 1
ATOM 696 C C . GLU A 1 95 ? 1.010 -8.040 -11.576 1.00 94.44 95 GLU A C 1
ATOM 698 O O . GLU A 1 95 ? 1.581 -7.599 -12.571 1.00 94.44 95 GLU A O 1
ATOM 703 N N . LEU A 1 96 ? -0.065 -7.442 -11.054 1.00 96.25 96 LEU A N 1
ATOM 704 C CA . LEU A 1 96 ? -0.680 -6.261 -11.660 1.00 96.25 96 LEU A CA 1
ATOM 705 C C . LEU A 1 96 ? 0.300 -5.079 -11.765 1.00 96.25 96 LEU A C 1
ATOM 707 O O . LEU A 1 96 ? 0.271 -4.327 -12.738 1.00 96.25 96 LEU A O 1
ATOM 711 N N . GLY A 1 97 ? 1.159 -4.885 -10.761 1.00 93.75 97 GLY A N 1
ATOM 712 C CA . GLY A 1 97 ? 2.194 -3.854 -10.788 1.00 93.75 97 GLY A CA 1
ATOM 713 C C . GLY A 1 97 ? 3.208 -4.070 -11.914 1.00 93.75 97 GLY A C 1
ATOM 714 O O . GLY A 1 97 ? 3.603 -3.101 -12.567 1.00 93.75 97 GLY A O 1
ATOM 715 N N . ASN A 1 98 ? 3.585 -5.325 -12.170 1.00 93.50 98 ASN A N 1
ATOM 716 C CA . ASN A 1 98 ? 4.457 -5.685 -13.286 1.00 93.50 98 ASN A CA 1
ATOM 717 C C . ASN A 1 98 ? 3.764 -5.451 -14.634 1.00 93.50 98 ASN A C 1
ATOM 719 O O . ASN A 1 98 ? 4.363 -4.800 -15.485 1.00 93.50 98 ASN A O 1
ATOM 723 N N . ASP A 1 99 ? 2.500 -5.854 -14.793 1.00 97.38 99 ASP A N 1
ATOM 724 C CA . ASP A 1 99 ? 1.730 -5.611 -16.026 1.00 97.38 99 ASP A CA 1
ATOM 725 C C . ASP A 1 99 ? 1.652 -4.112 -16.355 1.00 97.38 99 ASP A C 1
ATOM 727 O O . ASP A 1 99 ? 1.926 -3.684 -17.477 1.00 97.38 99 ASP A O 1
ATOM 731 N N . ILE A 1 100 ? 1.345 -3.281 -15.351 1.00 97.12 100 ILE A N 1
ATOM 732 C CA . ILE A 1 100 ? 1.305 -1.821 -15.510 1.00 97.12 100 ILE A CA 1
ATOM 733 C C . ILE A 1 100 ? 2.681 -1.273 -15.908 1.00 97.12 100 ILE A C 1
ATOM 735 O O . ILE A 1 100 ? 2.766 -0.365 -16.736 1.00 97.12 100 ILE A O 1
ATOM 739 N N . SER A 1 101 ? 3.757 -1.783 -15.305 1.00 93.50 101 SER A N 1
ATOM 740 C CA . SER A 1 101 ? 5.119 -1.373 -15.652 1.00 93.50 101 SER A CA 1
ATOM 741 C C . SER A 1 101 ? 5.463 -1.753 -17.094 1.00 93.50 101 SER A C 1
ATOM 743 O O . SER A 1 101 ? 5.981 -0.911 -17.830 1.00 93.50 101 SER A O 1
ATOM 745 N N . ASP A 1 102 ? 5.146 -2.978 -17.510 1.00 94.50 102 ASP A N 1
ATOM 746 C CA . ASP A 1 102 ? 5.427 -3.494 -18.852 1.00 94.50 102 ASP A CA 1
ATOM 747 C C . ASP A 1 102 ? 4.658 -2.719 -19.933 1.00 94.50 102 ASP A C 1
ATOM 749 O O . ASP A 1 102 ? 5.229 -2.368 -20.969 1.00 94.50 102 ASP A O 1
ATOM 753 N N . GLU A 1 103 ? 3.396 -2.363 -19.676 1.00 97.44 103 GLU A N 1
ATOM 754 C CA . GLU A 1 103 ? 2.586 -1.534 -20.581 1.00 97.44 103 GLU A CA 1
ATOM 755 C C . GLU A 1 103 ? 2.937 -0.035 -20.522 1.00 97.44 103 GLU A C 1
ATOM 757 O O . GLU A 1 103 ? 2.671 0.714 -21.466 1.00 97.44 103 GLU A O 1
ATOM 762 N N . GLY A 1 104 ? 3.530 0.425 -19.419 1.00 97.00 104 GLY A N 1
ATOM 763 C CA . GLY A 1 104 ? 3.846 1.834 -19.181 1.00 97.00 104 GLY A CA 1
ATOM 764 C C . GLY A 1 104 ? 5.150 2.317 -19.824 1.00 97.00 104 GLY A C 1
ATOM 765 O O . GLY A 1 104 ? 5.348 3.529 -19.974 1.00 97.00 104 GLY A O 1
ATOM 766 N N . MET A 1 105 ? 6.057 1.412 -20.206 1.00 96.00 105 MET A N 1
ATOM 767 C CA . MET A 1 105 ? 7.332 1.786 -20.827 1.00 96.00 105 MET A CA 1
ATOM 768 C C . MET A 1 105 ? 7.144 2.276 -22.270 1.00 96.00 105 MET A C 1
ATOM 770 O O . MET A 1 105 ? 6.594 1.587 -23.123 1.00 96.00 105 MET A O 1
ATOM 774 N N . VAL A 1 106 ? 7.689 3.458 -22.585 1.00 97.50 106 VAL A N 1
ATOM 775 C CA . VAL A 1 106 ? 7.598 4.055 -23.929 1.00 97.50 106 VAL A CA 1
ATOM 776 C C . VAL A 1 106 ? 8.948 3.995 -24.644 1.00 97.50 106 VAL A C 1
ATOM 778 O O . VAL A 1 106 ? 9.893 4.707 -24.298 1.00 97.50 106 VAL A O 1
ATOM 781 N N . LEU A 1 107 ? 9.035 3.178 -25.698 1.00 97.12 107 LEU A N 1
ATOM 782 C CA . LEU A 1 107 ? 10.224 3.083 -26.546 1.00 97.12 107 LEU A CA 1
ATOM 783 C C . LEU A 1 107 ? 10.316 4.285 -27.498 1.00 97.12 107 LEU A C 1
ATOM 785 O O . LEU A 1 107 ? 9.667 4.326 -28.539 1.00 97.12 107 LEU A O 1
ATOM 789 N N . LEU A 1 108 ? 11.160 5.258 -27.155 1.00 98.19 108 LEU A N 1
ATOM 790 C CA . LEU A 1 108 ? 11.302 6.493 -27.940 1.00 98.19 108 LEU A CA 1
ATOM 791 C C . LEU A 1 108 ? 12.141 6.324 -29.216 1.00 98.19 108 LEU A C 1
ATOM 793 O O . LEU A 1 108 ? 11.941 7.049 -30.190 1.00 98.19 108 LEU A O 1
ATOM 797 N N . LYS A 1 109 ? 13.114 5.404 -29.218 1.00 97.50 109 LYS A N 1
ATOM 798 C CA . LYS A 1 109 ? 14.030 5.187 -30.347 1.00 97.50 109 LYS A CA 1
ATOM 799 C C . LYS A 1 109 ? 14.579 3.763 -30.344 1.00 97.50 109 LYS A C 1
ATOM 801 O O . LYS A 1 109 ? 15.062 3.299 -29.318 1.00 97.50 109 LYS A O 1
ATOM 806 N N . ASN A 1 110 ? 14.580 3.113 -31.507 1.00 97.56 110 ASN A N 1
ATOM 807 C CA . ASN A 1 110 ? 15.179 1.791 -31.701 1.00 97.56 110 ASN A CA 1
ATOM 808 C C . ASN A 1 110 ? 15.804 1.682 -33.097 1.00 97.56 110 ASN A C 1
ATOM 810 O O . ASN A 1 110 ? 15.149 1.297 -34.064 1.00 97.56 110 ASN A O 1
ATOM 814 N N . ASN A 1 111 ? 17.075 2.062 -33.214 1.00 97.38 111 ASN A N 1
ATOM 815 C CA . ASN A 1 111 ? 17.796 1.983 -34.481 1.00 97.38 111 ASN A CA 1
ATOM 816 C C . ASN A 1 111 ? 18.450 0.608 -34.627 1.00 97.38 111 ASN A C 1
ATOM 818 O O . ASN A 1 111 ? 18.983 0.073 -33.659 1.00 97.38 111 ASN A O 1
ATOM 822 N N . ASN A 1 112 ? 18.467 0.081 -35.853 1.00 96.00 112 ASN A N 1
ATOM 823 C CA . ASN A 1 112 ? 19.151 -1.166 -36.213 1.00 96.00 112 ASN A CA 1
ATOM 824 C C . ASN A 1 112 ? 18.699 -2.395 -35.401 1.00 96.00 112 ASN A C 1
ATOM 826 O O . ASN A 1 112 ? 19.463 -3.344 -35.267 1.00 96.00 112 ASN A O 1
ATOM 830 N N . GLY A 1 113 ? 17.483 -2.374 -34.842 1.00 94.31 113 GLY A N 1
ATOM 831 C CA . GLY A 1 113 ? 16.979 -3.469 -34.011 1.00 94.31 113 GLY A CA 1
ATOM 832 C C 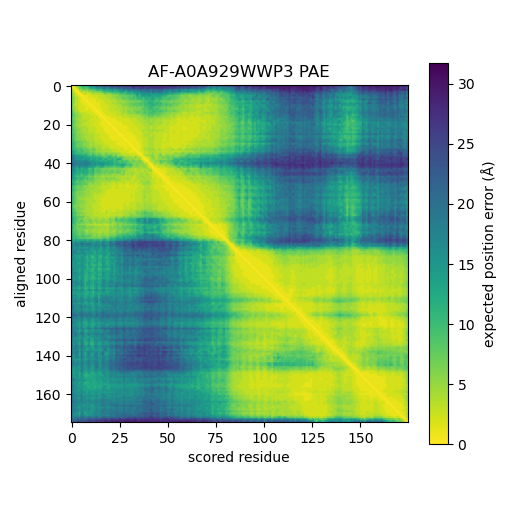. GLY A 1 113 ? 17.810 -3.700 -32.747 1.00 94.31 113 GLY A C 1
ATOM 833 O O . GLY A 1 113 ? 18.016 -4.845 -32.363 1.00 94.31 113 GLY A O 1
ATOM 834 N N . ALA A 1 114 ? 18.313 -2.630 -32.120 1.00 95.31 114 ALA A N 1
ATOM 835 C CA . ALA A 1 114 ? 19.100 -2.717 -30.887 1.00 95.31 114 ALA A CA 1
ATOM 836 C C . ALA A 1 114 ? 18.340 -3.394 -29.730 1.00 95.31 114 ALA A C 1
ATOM 838 O O . ALA A 1 114 ? 18.959 -4.035 -28.882 1.00 95.31 114 ALA A O 1
ATOM 839 N N . LEU A 1 115 ? 17.012 -3.251 -29.700 1.00 96.25 115 LEU A N 1
ATOM 840 C CA . LEU A 1 115 ? 16.117 -3.994 -28.814 1.00 96.25 115 LEU A CA 1
ATOM 841 C C . LEU A 1 115 ? 15.163 -4.893 -29.624 1.00 96.25 115 LEU A C 1
ATOM 843 O O . LEU A 1 115 ? 14.727 -4.467 -30.703 1.00 96.25 115 LEU A O 1
ATOM 847 N N . PRO A 1 116 ? 14.782 -6.078 -29.095 1.00 95.44 116 PRO A N 1
ATOM 848 C CA . PRO A 1 116 ? 15.168 -6.629 -27.787 1.00 95.44 116 PRO A CA 1
ATOM 849 C C . PRO A 1 116 ? 16.627 -7.106 -27.746 1.00 95.44 116 PRO A C 1
ATOM 851 O O . PRO A 1 116 ? 17.213 -7.446 -28.770 1.00 95.44 116 PRO A O 1
ATOM 854 N N . LEU A 1 117 ? 17.213 -7.143 -26.547 1.00 95.69 117 LEU A N 1
ATOM 855 C CA . LEU A 1 117 ? 18.567 -7.664 -26.360 1.00 95.69 117 LEU A CA 1
ATOM 856 C C . LEU A 1 117 ? 18.614 -9.156 -26.706 1.00 95.69 117 LEU A C 1
ATOM 858 O O . LEU A 1 117 ? 17.698 -9.915 -26.384 1.00 95.69 117 LEU A O 1
ATOM 862 N N . ALA A 1 118 ? 19.708 -9.596 -27.328 1.00 94.44 118 ALA A N 1
ATOM 863 C CA . ALA A 1 118 ? 19.906 -11.008 -27.623 1.00 94.44 118 ALA A CA 1
ATOM 864 C C . ALA A 1 118 ? 20.018 -11.812 -26.317 1.00 94.44 118 ALA A C 1
ATOM 866 O O . ALA A 1 118 ? 20.823 -11.483 -25.443 1.00 94.44 118 ALA A O 1
ATOM 867 N N . LYS A 1 119 ? 19.212 -12.868 -26.180 1.00 93.62 119 LYS A N 1
ATOM 868 C CA . LYS A 1 119 ? 19.121 -13.683 -24.959 1.00 93.62 119 LYS A CA 1
ATOM 869 C C . LYS A 1 119 ? 20.499 -14.173 -24.494 1.00 93.62 119 LYS A C 1
ATOM 871 O O . LYS A 1 119 ? 21.272 -14.686 -25.298 1.00 93.62 119 LYS A O 1
ATOM 876 N N . GLY A 1 120 ? 20.778 -14.043 -23.196 1.00 91.75 120 GLY A N 1
ATOM 877 C CA . GLY A 1 120 ? 22.039 -14.488 -22.589 1.00 91.75 120 GLY A CA 1
ATOM 878 C C . GLY A 1 120 ? 23.253 -13.606 -22.899 1.00 91.75 120 GLY A C 1
ATOM 879 O O . GLY A 1 120 ? 24.378 -14.005 -22.613 1.00 91.75 120 GLY A O 1
ATOM 880 N N . SER A 1 121 ? 23.052 -12.425 -23.493 1.00 95.12 121 SER A N 1
ATOM 881 C CA . SER A 1 121 ? 24.143 -11.473 -23.721 1.00 95.12 121 SER A CA 1
ATOM 882 C C . SER A 1 121 ? 24.748 -10.975 -22.409 1.00 95.12 121 SER A C 1
ATOM 884 O O . SER A 1 121 ? 24.041 -10.778 -21.420 1.00 95.12 121 SER A O 1
ATOM 886 N N . ALA A 1 122 ? 26.049 -10.693 -22.449 1.00 96.25 122 ALA A N 1
ATOM 887 C CA . ALA A 1 122 ? 26.728 -9.927 -21.415 1.00 96.25 122 ALA A CA 1
ATOM 888 C C . ALA A 1 122 ? 26.501 -8.426 -21.644 1.00 96.25 122 ALA A C 1
ATOM 890 O O . ALA A 1 122 ? 26.691 -7.926 -22.757 1.00 96.25 122 ALA A O 1
ATOM 891 N N . ILE A 1 123 ? 26.097 -7.708 -20.597 1.00 95.69 123 ILE A N 1
ATOM 892 C CA . ILE A 1 123 ? 25.675 -6.308 -20.666 1.00 95.69 123 ILE A CA 1
ATOM 893 C C . ILE A 1 123 ? 26.573 -5.445 -19.775 1.00 95.69 123 ILE A C 1
ATOM 895 O O . ILE A 1 123 ? 26.716 -5.679 -18.576 1.00 95.69 123 ILE A O 1
ATOM 899 N N . ASN A 1 124 ? 27.135 -4.382 -20.351 1.00 96.19 124 ASN A N 1
ATOM 900 C CA . ASN A 1 124 ? 27.732 -3.301 -19.571 1.00 96.19 124 ASN A CA 1
ATOM 901 C C . ASN A 1 124 ? 26.645 -2.274 -19.237 1.00 96.19 124 ASN A C 1
ATOM 903 O O . ASN A 1 124 ? 26.137 -1.600 -20.136 1.00 96.19 124 ASN A O 1
ATOM 907 N N . VAL A 1 125 ? 26.294 -2.154 -17.957 1.00 94.94 125 VAL A N 1
ATOM 908 C CA . VAL A 1 125 ? 25.285 -1.202 -17.478 1.00 94.94 125 VAL A CA 1
ATOM 909 C C . VAL A 1 125 ? 25.994 0.017 -16.893 1.00 94.94 125 VAL A C 1
ATOM 911 O O . VAL A 1 125 ? 26.764 -0.098 -15.945 1.00 94.94 125 VAL A O 1
ATOM 914 N N . TRP A 1 126 ? 25.757 1.187 -17.482 1.00 93.81 126 TRP A N 1
ATOM 915 C CA . TRP A 1 126 ? 26.446 2.427 -17.123 1.00 93.81 126 TRP A CA 1
ATOM 916 C C . TRP A 1 126 ? 25.551 3.376 -16.319 1.00 93.81 126 TRP A C 1
ATOM 918 O O . TRP A 1 126 ? 24.329 3.382 -16.460 1.00 93.81 126 TRP A O 1
ATOM 928 N N . GLY A 1 127 ? 26.192 4.248 -15.540 1.00 91.69 127 GLY A N 1
ATOM 929 C CA . GLY A 1 127 ? 25.570 5.320 -14.765 1.00 91.69 127 GLY A CA 1
ATOM 930 C C . GLY A 1 127 ? 25.152 4.907 -13.352 1.00 91.69 127 GLY A C 1
ATOM 931 O O . GLY A 1 127 ? 24.716 3.787 -13.117 1.00 91.69 127 GLY A O 1
ATOM 932 N N . TRP A 1 128 ? 25.223 5.844 -12.401 1.00 90.06 128 TRP A N 1
ATOM 933 C CA . TRP A 1 128 ? 24.892 5.590 -10.988 1.00 90.06 128 TRP A CA 1
ATOM 93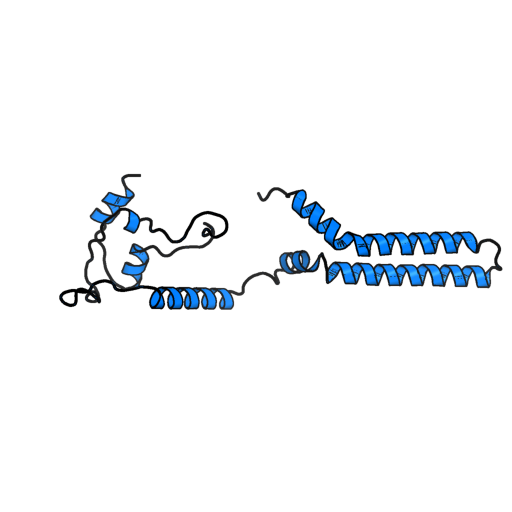4 C C . TRP A 1 128 ? 23.433 5.160 -10.768 1.00 90.06 128 TRP A C 1
ATOM 936 O O . TRP A 1 128 ? 23.141 4.363 -9.885 1.00 90.06 128 TRP A O 1
ATOM 946 N N . GLY A 1 129 ? 22.510 5.622 -11.619 1.00 90.06 129 GLY A N 1
ATOM 947 C CA . GLY A 1 129 ? 21.109 5.192 -11.571 1.00 90.06 129 GLY A CA 1
ATOM 948 C C . GLY A 1 129 ? 20.909 3.689 -11.803 1.00 90.06 129 GLY A C 1
ATOM 949 O O . GLY A 1 129 ? 19.853 3.174 -11.461 1.00 90.06 129 GLY A O 1
ATOM 950 N N . SER A 1 130 ? 21.909 2.974 -12.334 1.00 89.94 130 SER A N 1
ATOM 951 C CA . SER A 1 130 ? 21.854 1.515 -12.477 1.00 89.94 130 SER A CA 1
ATOM 952 C C . SER A 1 130 ? 21.944 0.767 -11.145 1.00 89.94 130 SER A C 1
ATOM 954 O O . SER A 1 130 ? 21.348 -0.298 -11.010 1.00 89.94 130 SER A O 1
ATOM 956 N N . THR A 1 131 ? 22.642 1.330 -10.152 1.00 88.56 131 THR A N 1
ATOM 957 C CA . THR A 1 131 ? 22.818 0.721 -8.823 1.00 88.56 131 THR A CA 1
ATOM 958 C C . THR A 1 131 ? 21.787 1.221 -7.815 1.00 88.56 131 THR A C 1
ATOM 960 O O . THR A 1 131 ? 21.578 0.592 -6.780 1.00 88.56 131 THR A O 1
ATOM 963 N N . ASN A 1 132 ? 21.128 2.346 -8.105 1.00 87.12 132 ASN A N 1
ATOM 964 C CA . ASN A 1 132 ? 20.067 2.902 -7.276 1.00 87.12 132 ASN A CA 1
ATOM 965 C C . ASN A 1 132 ? 19.062 3.709 -8.124 1.00 87.12 132 ASN A C 1
ATOM 967 O O . ASN A 1 132 ? 19.145 4.944 -8.168 1.00 87.12 132 ASN A O 1
ATOM 971 N N . PRO A 1 133 ? 18.138 3.034 -8.830 1.00 88.50 133 PRO A N 1
ATOM 972 C CA . PRO A 1 133 ? 17.164 3.703 -9.684 1.00 88.50 133 PRO A CA 1
ATOM 973 C C . PRO A 1 133 ? 16.112 4.465 -8.865 1.00 88.50 133 PRO A C 1
ATOM 975 O O . PRO A 1 133 ? 15.899 4.224 -7.676 1.00 88.50 133 PRO A O 1
ATOM 978 N N . ILE A 1 134 ? 15.436 5.413 -9.517 1.00 89.31 134 ILE A N 1
ATOM 979 C CA . ILE A 1 134 ? 14.336 6.169 -8.913 1.00 89.31 134 ILE A CA 1
ATOM 980 C C . ILE A 1 134 ? 13.049 5.366 -9.098 1.00 89.31 134 ILE A C 1
ATOM 982 O O . ILE A 1 134 ? 12.458 5.381 -10.172 1.00 89.31 134 ILE A O 1
ATOM 986 N N . TYR A 1 135 ? 12.608 4.690 -8.041 1.00 87.19 135 TYR A N 1
ATOM 987 C CA . TYR A 1 135 ? 11.373 3.898 -8.059 1.00 87.19 135 TYR A CA 1
ATOM 988 C C . TYR A 1 135 ? 10.094 4.737 -7.898 1.00 87.19 135 TYR A C 1
ATOM 990 O O . TYR A 1 135 ? 8.995 4.243 -8.124 1.00 87.19 135 TYR A O 1
ATOM 998 N N . GLY A 1 136 ? 10.208 6.001 -7.484 1.00 88.19 136 GLY A N 1
ATOM 999 C CA . GLY A 1 136 ? 9.053 6.867 -7.268 1.00 88.19 136 GLY A CA 1
ATOM 1000 C C . GLY A 1 136 ? 9.422 8.268 -6.790 1.00 88.19 136 GLY A C 1
ATOM 1001 O O . GLY A 1 136 ? 10.592 8.592 -6.576 1.00 88.19 136 GLY A O 1
ATOM 1002 N N . GLY A 1 137 ? 8.398 9.107 -6.632 1.00 87.94 137 GLY A N 1
ATOM 1003 C CA . GLY A 1 137 ? 8.532 10.465 -6.106 1.00 87.94 137 GLY A CA 1
ATOM 1004 C 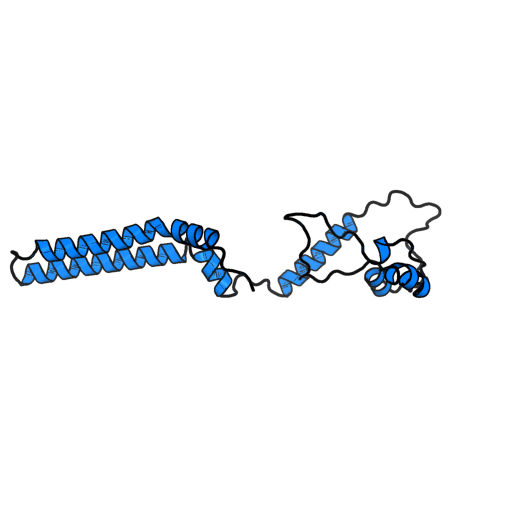C . GLY A 1 137 ? 8.749 10.520 -4.590 1.00 87.94 137 GLY A C 1
ATOM 1005 O O . GLY A 1 137 ? 8.718 9.514 -3.881 1.00 87.94 137 GLY A O 1
ATOM 1006 N N . THR A 1 138 ? 8.952 11.732 -4.077 1.00 88.75 138 THR A N 1
ATOM 1007 C CA . THR A 1 138 ? 9.072 12.005 -2.638 1.00 88.75 138 THR A CA 1
ATOM 1008 C C . THR A 1 138 ? 7.719 12.395 -2.022 1.00 88.75 138 THR A C 1
ATOM 1010 O O . THR A 1 138 ? 6.737 12.626 -2.727 1.00 88.75 138 THR A O 1
ATOM 1013 N N . GLY A 1 139 ? 7.652 12.486 -0.689 1.00 87.75 139 GLY A N 1
ATOM 1014 C CA . GLY A 1 139 ? 6.460 12.948 0.033 1.00 87.75 139 GLY A CA 1
ATOM 1015 C C . GLY A 1 139 ? 5.502 11.823 0.434 1.00 87.75 139 GLY A C 1
ATOM 1016 O O . GLY A 1 139 ? 5.926 10.690 0.662 1.00 87.75 139 GLY A O 1
ATOM 1017 N N . SER A 1 140 ? 4.208 12.135 0.556 1.00 83.69 140 SER A N 1
ATOM 1018 C CA . SER A 1 140 ? 3.192 11.206 1.083 1.00 83.69 140 SER A CA 1
ATOM 1019 C C . SER A 1 140 ? 2.937 9.978 0.207 1.00 83.69 140 SER A C 1
ATOM 1021 O O . SER A 1 140 ? 2.407 8.995 0.708 1.00 83.69 140 SER A O 1
ATOM 1023 N N . GLY A 1 141 ? 3.308 10.030 -1.076 1.00 83.25 141 GLY A N 1
ATOM 1024 C CA . GLY A 1 141 ? 3.246 8.893 -2.000 1.00 83.25 141 GLY A CA 1
ATOM 1025 C C . GLY A 1 141 ? 4.580 8.172 -2.192 1.00 83.25 141 GLY A C 1
ATOM 1026 O O . GLY A 1 141 ? 4.704 7.396 -3.133 1.00 83.25 141 GLY A O 1
ATOM 1027 N N . SER A 1 142 ? 5.596 8.463 -1.372 1.00 85.56 142 SER A N 1
ATOM 1028 C CA . SER A 1 142 ? 6.885 7.776 -1.488 1.00 85.56 142 SER A CA 1
ATOM 1029 C C . SER A 1 142 ? 6.782 6.307 -1.084 1.00 85.56 142 SER A C 1
ATOM 1031 O O . SER A 1 142 ? 5.983 5.918 -0.232 1.00 85.56 142 SER A O 1
ATOM 1033 N N . LEU A 1 143 ? 7.620 5.487 -1.711 1.00 83.62 143 LEU A N 1
ATOM 1034 C CA . 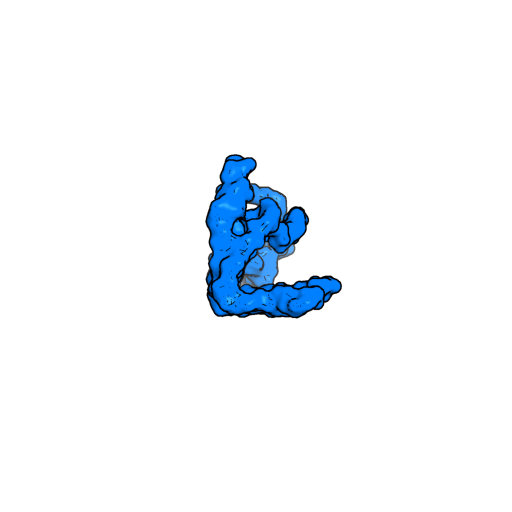LEU A 1 143 ? 7.743 4.074 -1.380 1.00 83.62 143 LEU A CA 1
ATOM 1035 C C . LEU A 1 143 ? 8.256 3.908 0.054 1.00 83.62 143 LEU A C 1
ATOM 1037 O O . LEU A 1 143 ? 9.231 4.548 0.458 1.00 83.62 143 LEU A O 1
ATOM 1041 N N . SER A 1 144 ? 7.617 3.016 0.814 1.00 80.56 144 SER A N 1
ATOM 1042 C CA . SER A 1 144 ? 8.151 2.603 2.112 1.00 80.56 144 SER A CA 1
ATOM 1043 C C . SER A 1 144 ? 9.403 1.752 1.920 1.00 80.56 144 SER A C 1
ATOM 1045 O O . SER A 1 144 ? 9.438 0.880 1.054 1.00 80.56 144 SER A O 1
ATOM 1047 N N . LYS A 1 145 ? 10.398 1.955 2.790 1.00 78.69 145 LYS A N 1
ATOM 1048 C CA . LYS A 1 145 ? 11.596 1.103 2.881 1.00 78.69 145 LYS A CA 1
ATOM 1049 C C . LYS A 1 145 ? 11.284 -0.321 3.345 1.00 78.69 145 LYS A C 1
ATOM 1051 O O . LYS A 1 145 ? 12.136 -1.190 3.215 1.00 78.69 145 LYS A O 1
ATOM 1056 N N . ASP A 1 146 ? 10.092 -0.540 3.897 1.00 79.12 146 ASP A N 1
ATOM 1057 C CA . ASP A 1 146 ? 9.651 -1.848 4.385 1.00 79.12 146 ASP A CA 1
ATOM 1058 C C . ASP A 1 146 ? 9.236 -2.793 3.246 1.00 79.12 146 ASP A C 1
ATOM 1060 O O . ASP A 1 146 ? 9.066 -3.988 3.479 1.00 79.12 146 ASP A O 1
ATOM 1064 N N . ASN A 1 147 ? 9.076 -2.277 2.020 1.00 79.06 147 ASN A N 1
ATOM 1065 C CA . ASN A 1 147 ? 8.755 -3.090 0.853 1.00 79.06 147 ASN A CA 1
ATOM 1066 C C . ASN A 1 147 ? 10.034 -3.386 0.056 1.00 79.06 147 ASN A C 1
ATOM 1068 O O . ASN A 1 147 ? 10.751 -2.445 -0.304 1.00 79.06 147 ASN A O 1
ATOM 1072 N N . PRO A 1 148 ? 10.335 -4.664 -0.236 1.00 83.38 148 PRO A N 1
ATOM 1073 C CA . PRO A 1 148 ? 11.474 -5.014 -1.070 1.00 83.38 148 PRO A CA 1
ATOM 1074 C C . PRO A 1 148 ? 11.293 -4.447 -2.482 1.00 83.38 148 PRO A C 1
ATOM 1076 O O . PRO A 1 148 ? 10.181 -4.348 -2.997 1.00 83.38 148 PRO A O 1
ATOM 1079 N N . THR A 1 149 ? 12.404 -4.073 -3.111 1.00 88.19 149 THR A N 1
ATOM 1080 C CA . THR A 1 149 ? 12.432 -3.601 -4.500 1.00 88.19 149 THR A CA 1
ATOM 1081 C C . THR A 1 149 ? 13.378 -4.479 -5.301 1.00 88.19 149 THR A C 1
ATOM 1083 O O . THR A 1 149 ? 14.404 -4.913 -4.781 1.00 88.19 149 THR A O 1
ATOM 1086 N N . THR A 1 150 ? 13.026 -4.739 -6.558 1.00 90.75 150 THR A N 1
ATOM 1087 C CA . THR A 1 150 ? 13.914 -5.412 -7.512 1.00 90.75 150 THR A CA 1
ATOM 1088 C C . THR A 1 150 ? 14.755 -4.347 -8.200 1.00 90.75 150 THR A C 1
ATOM 1090 O O . THR A 1 150 ? 14.196 -3.429 -8.805 1.00 90.75 150 THR A O 1
ATOM 1093 N N . THR A 1 151 ? 16.082 -4.441 -8.105 1.00 92.00 151 THR A N 1
ATOM 1094 C CA . THR A 1 151 ? 16.962 -3.484 -8.788 1.00 92.00 151 THR A CA 1
ATOM 1095 C C . THR A 1 151 ? 17.011 -3.733 -10.291 1.00 92.00 151 THR A C 1
ATOM 1097 O O . THR A 1 151 ? 16.629 -4.796 -10.777 1.00 92.00 151 THR A O 1
ATOM 1100 N N . LEU A 1 152 ? 17.513 -2.756 -11.056 1.00 93.56 152 LEU A N 1
ATOM 1101 C CA . LEU A 1 152 ? 17.728 -2.935 -12.494 1.00 93.56 152 LEU A CA 1
ATOM 1102 C C . LEU A 1 152 ? 18.665 -4.121 -12.781 1.00 93.56 152 LEU A C 1
ATOM 1104 O O . LEU A 1 152 ? 18.425 -4.880 -13.717 1.00 93.56 152 LEU A O 1
ATOM 1108 N N . LEU A 1 153 ? 19.719 -4.283 -11.976 1.00 94.25 153 LEU A N 1
ATOM 1109 C CA . LEU A 1 153 ? 20.679 -5.378 -12.123 1.00 94.25 153 LEU A CA 1
ATOM 1110 C C . LEU A 1 153 ? 20.035 -6.727 -11.782 1.00 94.25 153 LEU A C 1
ATOM 1112 O O . LEU A 1 153 ? 20.165 -7.659 -12.574 1.00 94.25 153 LEU A O 1
ATOM 1116 N N . ASP A 1 154 ? 19.260 -6.797 -10.693 1.00 94.19 154 ASP A N 1
ATOM 1117 C CA . ASP A 1 154 ? 18.501 -8.006 -10.338 1.00 94.19 154 ASP A CA 1
ATOM 1118 C C . ASP A 1 154 ? 17.517 -8.382 -11.452 1.00 94.19 154 ASP A C 1
ATOM 1120 O O . ASP A 1 154 ? 17.429 -9.544 -11.839 1.00 94.19 154 ASP A O 1
ATOM 1124 N N . GLY A 1 155 ? 16.810 -7.399 -12.022 1.00 94.19 155 GLY A N 1
ATOM 1125 C CA . GLY A 1 155 ? 15.887 -7.613 -13.138 1.00 94.19 155 GLY A CA 1
ATOM 1126 C C . GLY A 1 155 ? 16.580 -8.195 -14.374 1.00 94.19 155 GLY A C 1
ATOM 1127 O O . GLY A 1 155 ? 16.076 -9.142 -14.981 1.00 94.19 155 GLY A O 1
ATOM 1128 N N . LEU A 1 156 ? 17.768 -7.687 -14.721 1.00 95.31 156 LEU A N 1
ATOM 1129 C CA . LEU A 1 156 ? 18.572 -8.218 -15.827 1.00 95.31 156 LEU A CA 1
ATOM 1130 C C . LEU A 1 156 ? 19.060 -9.649 -15.551 1.00 95.31 156 LEU A C 1
ATOM 1132 O O . LEU A 1 156 ? 18.996 -10.494 -16.448 1.00 95.31 156 LEU A O 1
ATOM 1136 N N . HIS A 1 157 ? 19.508 -9.945 -14.328 1.00 95.06 157 HIS A N 1
ATOM 1137 C CA . HIS A 1 157 ? 19.936 -11.295 -13.940 1.00 95.06 157 HIS A CA 1
ATOM 1138 C C . HIS A 1 157 ? 18.772 -12.285 -13.922 1.00 95.06 157 HIS A C 1
ATOM 1140 O O . HIS A 1 157 ? 18.899 -13.384 -14.463 1.00 95.06 157 HIS A O 1
ATOM 1146 N N . ASN A 1 158 ? 17.616 -11.880 -13.393 1.00 94.94 158 ASN A N 1
ATOM 1147 C CA . ASN A 1 158 ? 16.386 -12.675 -13.399 1.00 94.94 158 ASN A CA 1
ATOM 1148 C C . ASN A 1 158 ? 15.922 -12.995 -14.830 1.00 94.94 158 ASN A C 1
ATOM 1150 O O . ASN A 1 158 ? 15.424 -14.090 -15.089 1.00 94.94 158 ASN A O 1
ATOM 1154 N N . ALA A 1 159 ? 16.144 -12.080 -15.781 1.00 94.56 159 ALA A N 1
ATOM 1155 C CA . ALA A 1 159 ? 15.887 -12.297 -17.206 1.00 94.56 159 ALA A CA 1
ATOM 1156 C C . ALA A 1 159 ? 16.957 -13.164 -17.916 1.00 94.56 159 ALA A C 1
ATOM 1158 O O . ALA A 1 159 ? 16.818 -13.478 -19.103 1.00 94.56 159 ALA A O 1
ATOM 1159 N N . GLY A 1 160 ? 18.010 -13.584 -17.207 1.00 95.94 160 GLY A N 1
ATOM 1160 C CA . GLY A 1 160 ? 19.062 -14.469 -17.711 1.00 95.94 160 GLY A CA 1
ATOM 1161 C C . GLY A 1 160 ? 20.210 -13.759 -18.432 1.00 95.94 160 GLY A C 1
ATOM 1162 O O . GLY A 1 160 ? 20.945 -14.410 -19.178 1.00 95.94 160 GLY A O 1
ATOM 1163 N N . PHE A 1 161 ? 20.366 -12.447 -18.250 1.00 97.06 161 PHE A N 1
ATOM 1164 C CA . PHE A 1 161 ? 21.538 -11.709 -18.722 1.00 97.06 161 PHE A CA 1
ATOM 1165 C C . PHE A 1 161 ? 22.644 -11.704 -17.668 1.00 97.06 161 PHE A C 1
ATOM 1167 O O . PHE A 1 161 ? 22.383 -11.809 -16.472 1.00 97.06 161 PHE A O 1
ATOM 1174 N N . THR A 1 162 ? 23.887 -11.534 -18.109 1.00 96.75 162 THR A N 1
ATOM 1175 C CA . THR A 1 162 ? 25.023 -11.296 -17.212 1.00 96.75 162 THR A CA 1
ATOM 1176 C C . THR A 1 162 ? 25.451 -9.838 -17.293 1.00 96.75 162 THR A C 1
ATOM 1178 O O . THR A 1 162 ? 25.312 -9.193 -18.335 1.00 96.75 162 THR A O 1
ATOM 1181 N N . THR A 1 163 ? 25.969 -9.298 -16.193 1.00 95.75 163 THR A N 1
ATOM 1182 C CA . THR A 1 163 ? 26.465 -7.918 -16.131 1.00 95.75 163 THR A CA 1
ATOM 1183 C C . THR A 1 163 ? 27.944 -7.879 -15.789 1.00 95.75 163 THR A C 1
ATOM 1185 O O . THR A 1 163 ? 28.493 -8.834 -15.250 1.00 95.75 163 THR A O 1
ATOM 1188 N N . ASN A 1 164 ? 28.598 -6.765 -16.101 1.00 95.88 164 ASN A N 1
ATOM 1189 C CA . ASN A 1 164 ? 29.989 -6.544 -15.729 1.00 95.88 164 ASN A CA 1
ATOM 1190 C C . ASN A 1 164 ? 30.115 -6.072 -14.270 1.00 95.88 164 ASN A C 1
ATOM 1192 O O . ASN A 1 164 ? 29.824 -4.915 -13.960 1.00 95.88 164 ASN A O 1
ATOM 1196 N N . ASP A 1 165 ? 30.595 -6.955 -13.397 1.00 92.44 165 ASP A N 1
ATOM 1197 C CA . ASP A 1 165 ? 30.740 -6.679 -11.965 1.00 92.44 165 ASP A CA 1
ATOM 1198 C C . ASP A 1 165 ? 31.802 -5.621 -11.653 1.00 92.44 165 ASP A C 1
ATOM 1200 O O . ASP A 1 165 ? 31.634 -4.856 -10.706 1.00 92.44 165 ASP A O 1
ATOM 1204 N N . GLU A 1 166 ? 32.871 -5.509 -12.450 1.00 93.75 166 GLU A N 1
ATOM 1205 C CA . GLU A 1 166 ? 33.867 -4.442 -12.274 1.00 93.75 166 GLU A CA 1
ATOM 1206 C C . GLU A 1 166 ? 33.227 -3.066 -12.476 1.00 93.75 166 GLU A C 1
ATOM 1208 O O . GLU A 1 166 ? 33.483 -2.132 -11.713 1.00 93.75 166 GLU A O 1
ATOM 1213 N N . LEU A 1 167 ? 32.342 -2.954 -13.470 1.00 93.00 167 LEU A N 1
ATOM 1214 C CA . LEU A 1 167 ? 31.621 -1.720 -13.756 1.00 93.00 167 LEU A CA 1
ATOM 1215 C C . LEU A 1 167 ? 30.571 -1.414 -12.681 1.00 93.00 167 LEU A C 1
ATOM 1217 O O . LEU A 1 167 ? 30.455 -0.269 -12.244 1.00 93.00 167 LEU A O 1
ATOM 1221 N N . THR A 1 168 ? 29.844 -2.425 -12.204 1.00 92.44 168 THR A N 1
ATOM 1222 C CA . THR A 1 168 ? 28.934 -2.272 -11.059 1.00 92.44 168 THR A CA 1
ATOM 1223 C C . THR A 1 168 ? 29.694 -1.785 -9.824 1.00 92.44 168 THR A C 1
ATOM 1225 O O . THR A 1 168 ? 29.283 -0.811 -9.189 1.00 92.44 168 THR A O 1
ATOM 1228 N N . ASN A 1 169 ? 30.841 -2.400 -9.526 1.00 92.88 169 ASN A N 1
ATOM 1229 C CA . ASN A 1 169 ? 31.697 -2.037 -8.399 1.00 92.88 169 ASN A CA 1
ATOM 1230 C C . ASN A 1 169 ? 32.237 -0.610 -8.513 1.00 92.88 169 ASN A C 1
ATOM 1232 O O . ASN A 1 169 ? 32.329 0.093 -7.505 1.00 92.88 169 ASN A O 1
ATOM 1236 N N . LEU A 1 170 ? 32.539 -0.140 -9.725 1.00 92.44 170 LEU A N 1
ATOM 1237 C CA . LEU A 1 170 ? 32.924 1.252 -9.956 1.00 92.44 170 LEU A CA 1
ATOM 1238 C C . LEU A 1 170 ? 31.840 2.230 -9.466 1.00 92.44 170 LEU A C 1
ATOM 1240 O O . LEU A 1 170 ? 32.167 3.254 -8.868 1.00 92.44 170 LEU A O 1
ATOM 1244 N N . TYR A 1 171 ? 30.558 1.916 -9.675 1.00 91.44 171 TYR A N 1
ATOM 1245 C CA . TYR A 1 171 ? 29.445 2.777 -9.259 1.00 91.44 171 TYR A CA 1
ATOM 1246 C C . TYR A 1 171 ? 29.024 2.608 -7.796 1.00 91.44 171 TYR A C 1
ATOM 1248 O O . TYR A 1 171 ? 28.501 3.561 -7.211 1.00 91.44 171 TYR A O 1
ATOM 1256 N N . THR A 1 172 ? 29.224 1.435 -7.193 1.00 90.19 172 THR A N 1
ATOM 1257 C CA . THR A 1 172 ? 28.854 1.185 -5.788 1.00 90.19 172 THR A CA 1
ATOM 1258 C C . THR A 1 172 ? 29.948 1.578 -4.795 1.00 90.19 172 THR A C 1
ATOM 1260 O O . THR A 1 172 ? 29.620 1.991 -3.686 1.00 90.19 172 THR A O 1
ATOM 1263 N N . SER A 1 173 ? 31.227 1.496 -5.183 1.00 87.44 173 SER A N 1
ATOM 1264 C CA . SER A 1 173 ? 32.379 1.790 -4.310 1.00 87.44 173 SER A CA 1
ATOM 1265 C C . SER A 1 173 ? 32.611 3.278 -4.043 1.00 87.44 173 SER A C 1
ATOM 1267 O O . SER A 1 173 ? 33.276 3.628 -3.074 1.00 87.44 173 SER A O 1
ATOM 1269 N N . TYR A 1 174 ? 32.053 4.167 -4.866 1.00 69.12 174 TYR A N 1
ATOM 1270 C CA . TYR A 1 174 ? 32.201 5.621 -4.730 1.00 69.12 174 TYR A CA 1
ATOM 1271 C C . TYR A 1 174 ? 31.369 6.226 -3.572 1.00 69.12 174 TYR A C 1
ATOM 1273 O O . TYR A 1 174 ? 31.106 7.428 -3.557 1.00 69.12 174 TYR A O 1
ATOM 1281 N N . ARG A 1 175 ? 30.897 5.413 -2.621 1.00 56.31 175 ARG A N 1
ATOM 1282 C CA . ARG A 1 175 ? 29.930 5.812 -1.593 1.00 56.31 175 ARG A CA 1
ATOM 1283 C C . ARG A 1 175 ? 30.506 5.776 -0.185 1.00 56.31 175 ARG A C 1
ATOM 1285 O O . ARG A 1 175 ? 31.267 4.835 0.117 1.00 56.31 175 ARG A O 1
#

Organism: NCBI:txid1852361

Secondary structure (DSSP, 8-state):
-----HHHHHHHHHHTHHHHHHHHHHHHHHHHHHHHGGGS-HHHHHHHHHHHHHHHHHHHHHHHHHHHHTTTHHHHHHHTTTTSPPHHHHHHHHHHHHHHHHHH-------TT--SPPTT-EE---SGGGTS---S-SSTTPPPTTS----HHHHHHHTT-EE-HHHHHHHHTT-

Solvent-accessible surface area (backbone atoms only — not comparable to full-atom values): 10450 Å² total; per-residue (Å²): 130,89,74,86,55,66,70,59,55,49,52,49,52,58,56,37,42,65,40,53,49,51,37,54,51,34,50,50,51,29,51,51,54,53,57,70,40,69,87,47,60,72,69,62,34,53,50,56,40,51,52,36,48,52,53,25,49,52,50,36,52,53,27,51,52,50,33,49,74,45,57,39,30,67,60,49,36,50,74,70,48,73,67,58,80,49,70,69,57,50,53,54,52,52,51,52,51,49,53,53,51,67,72,63,63,79,87,88,80,72,68,92,62,63,61,77,72,65,87,64,42,78,41,84,74,74,65,61,54,51,85,60,62,85,92,64,61,76,71,96,78,35,79,62,88,89,54,90,78,84,49,64,58,53,51,42,44,76,73,50,33,46,68,48,60,70,56,48,46,60,59,62,66,81,110

Foldseek 3Di:
DPDPDVVVVVVLCVFLVVLVVQLVVLVVQLVVQLVVCPPPDPVVSVVSNVVSVVSSVVSNVVSVVCSCVTSCVVVCCVVVCVPPDDPVNVVVVVVVVVVCVVVVDDDPDQPPCPPPDDAQEEDEDDDLCQLPPDPDDDDPPDDDPVDDDQGNQNVCVVSNYHYDVVRVCVNVVVD

InterPro domains:
  IPR036881 Glycoside hydrolase family 3 C-terminal domain superfamily [G3DSA:3.40.50.1700] (91-175)
  IPR036881 Glycoside hydrolase family 3 C-terminal domain superfamily [SSF52279] (105-163)